Protein AF-A0AAD5X709-F1 (afdb_monomer_lite)

InterPro domains:
  IPR040234 Glutaminyl-peptide cyclotransferase-like [PTHR12283] (13-129)

Foldseek 3Di:
DVVVVVVVVVVVVVVVVVVVVVCVPVVVVVVVVVVVVVVVVVCVPDVVVVVVVVVVDDVQQCDCPDPNHPPPLVPDDQDFPDPSVVSNVVSVVVVLVVDPQKDWDKDWDWDQDPVGITIDIDIDIDGDD

pLDDT: mean 86.65, std 11.16, range [56.38, 98.12]

Radius of gyration: 32.03 Å; chains: 1; bounding box: 56×60×77 Å

Sequence (129 aa):
MIQTITIARNRQARRWALLLCLLITLYPHIILSRLIHYTRFHSQSTESNLHKIASLSQPSTLAIQSESSYLTPLLIPRVSGTENNTKVQEYIKSTFKSLKSWVVSLDTFTADTPLGTKNFTNIIATKDP

Structure (mmCIF, N/CA/C/O backbone):
data_AF-A0AAD5X709-F1
#
_entry.id   AF-A0AAD5X709-F1
#
loop_
_atom_site.group_PDB
_atom_site.id
_atom_site.type_symbol
_atom_site.label_atom_id
_atom_site.label_alt_id
_atom_site.label_comp_id
_atom_site.label_asym_id
_atom_site.label_entity_id
_atom_site.label_seq_id
_atom_site.pdbx_PDB_ins_code
_atom_site.Cartn_x
_atom_site.Cartn_y
_atom_site.Cartn_z
_atom_site.occupancy
_atom_site.B_iso_or_equiv
_atom_site.auth_seq_id
_atom_site.auth_comp_id
_atom_site.auth_asym_id
_atom_site.auth_atom_id
_atom_site.pdbx_PDB_model_num
ATOM 1 N N . MET A 1 1 ? 41.415 -42.950 -57.412 1.00 62.31 1 MET A N 1
ATOM 2 C CA . MET A 1 1 ? 40.968 -42.988 -55.998 1.00 62.31 1 MET A CA 1
ATOM 3 C C . MET A 1 1 ? 41.718 -42.003 -55.087 1.00 62.31 1 MET A C 1
ATOM 5 O O . MET A 1 1 ? 41.083 -41.379 -54.256 1.00 62.31 1 MET A O 1
ATOM 9 N N . ILE A 1 2 ? 43.033 -41.796 -55.246 1.00 60.78 2 ILE A N 1
ATOM 10 C CA . ILE A 1 2 ? 43.823 -40.903 -54.365 1.00 60.78 2 ILE A CA 1
ATOM 11 C C . ILE A 1 2 ? 43.543 -39.401 -54.611 1.00 60.78 2 ILE A C 1
ATOM 13 O O . ILE A 1 2 ? 43.446 -38.623 -53.666 1.00 60.78 2 ILE A O 1
ATOM 17 N N . GLN A 1 3 ? 43.340 -38.977 -55.865 1.00 64.31 3 GLN A N 1
ATOM 18 C CA . GLN A 1 3 ? 43.109 -37.560 -56.201 1.00 64.31 3 GLN A CA 1
ATOM 19 C C . GLN A 1 3 ? 41.787 -36.991 -55.646 1.00 64.31 3 GLN A C 1
ATOM 21 O O . GLN A 1 3 ? 41.741 -35.832 -55.235 1.00 64.31 3 GLN A O 1
ATOM 26 N N . THR A 1 4 ? 40.723 -37.795 -55.567 1.00 66.31 4 THR A N 1
ATOM 27 C CA . THR A 1 4 ? 39.414 -37.366 -55.038 1.00 66.31 4 THR A CA 1
ATOM 28 C C . THR A 1 4 ? 39.447 -37.129 -53.524 1.00 66.31 4 THR A C 1
ATOM 30 O O . THR A 1 4 ? 38.831 -36.180 -53.038 1.00 66.31 4 THR A O 1
ATOM 33 N N . ILE A 1 5 ? 40.234 -37.919 -52.786 1.00 67.00 5 ILE A N 1
ATOM 34 C CA . ILE A 1 5 ? 40.432 -37.782 -51.333 1.00 67.00 5 ILE A CA 1
ATOM 35 C C . ILE A 1 5 ? 41.170 -36.473 -51.006 1.00 67.00 5 ILE A C 1
ATOM 37 O O . ILE A 1 5 ? 40.775 -35.739 -50.099 1.00 67.00 5 ILE A O 1
ATOM 41 N N . THR A 1 6 ? 42.194 -36.116 -51.786 1.00 70.44 6 THR A N 1
ATOM 42 C CA . THR A 1 6 ? 42.953 -34.866 -51.603 1.00 70.44 6 THR A CA 1
ATOM 43 C C . THR A 1 6 ? 42.097 -33.623 -51.860 1.00 70.44 6 THR A C 1
ATOM 45 O O . THR A 1 6 ? 42.181 -32.647 -51.111 1.00 70.44 6 THR A O 1
ATOM 48 N N . ILE A 1 7 ? 41.226 -33.661 -52.876 1.00 69.19 7 ILE A N 1
ATOM 49 C CA . ILE A 1 7 ? 40.290 -32.568 -53.185 1.00 69.19 7 ILE A CA 1
ATOM 50 C C . ILE A 1 7 ? 39.250 -32.408 -52.065 1.00 69.19 7 ILE A C 1
ATOM 52 O O . ILE A 1 7 ? 38.982 -31.282 -51.641 1.00 69.19 7 ILE A O 1
ATOM 56 N N . ALA A 1 8 ? 38.702 -33.510 -51.541 1.00 69.88 8 ALA A N 1
ATOM 57 C CA . ALA A 1 8 ? 37.765 -33.485 -50.415 1.00 69.88 8 ALA A CA 1
ATOM 58 C C . ALA A 1 8 ? 38.413 -32.920 -49.136 1.00 69.88 8 ALA A C 1
ATOM 60 O O . ALA A 1 8 ? 37.843 -32.035 -48.494 1.00 69.88 8 ALA A O 1
ATOM 61 N N . ARG A 1 9 ? 39.651 -33.334 -48.828 1.00 73.69 9 ARG A N 1
ATOM 62 C CA . ARG A 1 9 ? 40.443 -32.817 -47.699 1.00 73.69 9 ARG A CA 1
ATOM 63 C C . ARG A 1 9 ? 40.724 -31.314 -47.820 1.00 73.69 9 ARG A C 1
ATOM 65 O O . ARG A 1 9 ? 40.611 -30.591 -46.836 1.00 73.69 9 ARG A O 1
ATOM 72 N N . ASN A 1 10 ? 41.019 -30.821 -49.025 1.00 76.50 10 ASN A N 1
ATOM 73 C CA . ASN A 1 10 ? 41.248 -29.394 -49.284 1.00 76.50 10 ASN A CA 1
ATOM 74 C C . ASN A 1 10 ? 39.952 -28.565 -49.157 1.00 76.50 10 ASN A C 1
ATOM 76 O O . ASN A 1 10 ? 39.957 -27.470 -48.603 1.00 76.50 10 ASN A O 1
ATOM 80 N N . ARG A 1 11 ? 38.802 -29.103 -49.592 1.00 80.25 11 ARG A N 1
ATOM 81 C CA . ARG A 1 11 ? 37.487 -28.463 -49.386 1.00 80.25 11 ARG A CA 1
ATOM 82 C C . ARG A 1 11 ? 37.114 -28.377 -47.907 1.00 80.25 11 ARG A C 1
ATOM 84 O O . ARG A 1 11 ? 36.604 -27.348 -47.472 1.00 80.25 11 ARG A O 1
ATOM 91 N N . GLN A 1 12 ? 37.390 -29.426 -47.136 1.00 82.94 12 GLN A N 1
ATOM 92 C CA . GLN A 1 12 ? 37.180 -29.432 -45.691 1.00 82.94 12 GLN A CA 1
ATOM 93 C C . GLN A 1 12 ? 38.098 -28.419 -44.996 1.00 82.94 12 GLN A C 1
ATOM 95 O O . GLN A 1 12 ? 37.602 -27.593 -44.240 1.00 82.94 12 GLN A O 1
ATOM 100 N N . ALA A 1 13 ? 39.395 -28.395 -45.317 1.00 83.50 13 ALA A N 1
ATOM 101 C CA . ALA A 1 13 ? 40.333 -27.406 -44.778 1.00 83.50 13 ALA A CA 1
ATOM 102 C C . ALA A 1 13 ? 39.916 -25.958 -45.099 1.00 83.50 13 ALA A C 1
ATOM 104 O O . ALA A 1 13 ? 39.936 -25.104 -44.217 1.00 83.50 13 ALA A O 1
ATOM 105 N N . ARG A 1 14 ? 39.447 -25.689 -46.327 1.00 85.12 14 ARG A N 1
ATOM 106 C CA . ARG A 1 14 ? 38.898 -24.378 -46.720 1.00 85.12 14 ARG A CA 1
ATOM 107 C C . ARG A 1 14 ? 37.649 -24.001 -45.922 1.00 85.12 14 ARG A C 1
ATOM 109 O O . ARG A 1 14 ? 37.518 -22.854 -45.518 1.00 85.12 14 ARG A O 1
ATOM 116 N N . ARG A 1 15 ? 36.749 -24.953 -45.658 1.00 85.56 15 ARG A N 1
ATOM 117 C CA . ARG A 1 15 ? 35.559 -24.727 -44.818 1.00 85.56 15 ARG A CA 1
ATOM 118 C C . ARG A 1 15 ? 35.932 -24.391 -43.375 1.00 85.56 15 ARG A C 1
ATOM 120 O O . ARG A 1 15 ? 35.388 -23.438 -42.832 1.00 85.56 15 ARG A O 1
ATOM 127 N N . TRP A 1 16 ? 36.877 -25.121 -42.784 1.00 86.38 16 TRP A N 1
ATOM 128 C CA . TRP A 1 16 ? 37.368 -24.824 -41.436 1.00 86.38 16 TRP A CA 1
ATOM 129 C C . TRP A 1 16 ? 38.080 -23.474 -41.371 1.00 86.38 16 TRP A C 1
ATOM 131 O O . TRP A 1 16 ? 37.821 -22.717 -40.445 1.00 86.38 16 TRP A O 1
ATOM 141 N N . ALA A 1 17 ? 38.889 -23.125 -42.375 1.00 90.19 17 ALA A N 1
ATOM 142 C CA . ALA A 1 17 ? 39.528 -21.813 -42.452 1.00 90.19 17 ALA A CA 1
ATOM 143 C C . ALA A 1 17 ? 38.499 -20.670 -42.530 1.00 90.19 17 ALA A C 1
ATOM 145 O O . ALA A 1 17 ? 38.624 -19.688 -41.807 1.00 90.19 17 ALA A O 1
ATOM 146 N N . LEU A 1 18 ? 37.441 -20.821 -43.337 1.00 88.94 18 LEU A N 1
ATOM 147 C CA . LEU A 1 18 ? 36.365 -19.828 -43.432 1.00 88.94 18 LEU A CA 1
ATOM 148 C C . LEU A 1 18 ? 35.568 -19.696 -42.125 1.00 88.94 18 LEU A C 1
ATOM 150 O O . LEU A 1 18 ? 35.271 -18.578 -41.711 1.00 88.94 18 LEU A O 1
ATOM 154 N N . LEU A 1 19 ? 35.256 -20.809 -41.453 1.00 88.38 19 LEU A N 1
ATOM 155 C CA . LEU A 1 19 ? 34.580 -20.788 -40.149 1.00 88.38 19 LEU A CA 1
ATOM 156 C C . LEU A 1 19 ? 35.448 -20.137 -39.067 1.00 88.38 19 LEU A C 1
ATOM 158 O O . LEU A 1 19 ? 34.942 -19.372 -38.251 1.00 88.38 19 LEU A O 1
ATOM 162 N N . LEU A 1 20 ? 36.753 -20.402 -39.084 1.00 90.56 20 LEU A N 1
ATOM 163 C CA . LEU A 1 20 ? 37.701 -19.851 -38.123 1.00 90.56 20 LEU A CA 1
ATOM 164 C C . LEU A 1 20 ? 37.901 -18.343 -38.351 1.00 90.56 20 LEU A C 1
ATOM 166 O O . LEU A 1 20 ? 37.872 -17.580 -37.390 1.00 90.56 20 LEU A O 1
ATOM 170 N N . CYS A 1 21 ? 37.968 -17.889 -39.608 1.00 89.31 21 CYS A N 1
ATOM 171 C CA . CYS A 1 21 ? 37.931 -16.463 -39.943 1.00 89.31 21 CYS A CA 1
ATOM 172 C C . CYS A 1 21 ? 36.631 -15.793 -39.475 1.00 89.31 21 CYS A C 1
ATOM 174 O O . CYS A 1 21 ? 36.687 -14.727 -38.871 1.00 89.31 21 CYS A O 1
ATOM 176 N N . LEU A 1 22 ? 35.474 -16.427 -39.694 1.00 87.19 22 LEU A N 1
ATOM 177 C CA . LEU A 1 22 ? 34.170 -15.884 -39.305 1.00 87.19 22 LEU A CA 1
ATOM 178 C C . LEU A 1 22 ? 34.014 -15.775 -37.778 1.00 87.19 22 LEU A C 1
ATOM 180 O O . LEU A 1 22 ? 33.486 -14.779 -37.282 1.00 87.19 22 LEU A O 1
ATOM 184 N N . LEU A 1 23 ? 34.527 -16.752 -37.026 1.00 88.75 23 LEU A N 1
ATOM 185 C CA . LEU A 1 23 ? 34.587 -16.699 -35.563 1.00 88.75 23 LEU A CA 1
ATOM 186 C C . LEU A 1 23 ? 35.511 -15.577 -35.079 1.00 88.75 23 LEU A C 1
ATOM 188 O O . LEU A 1 23 ? 35.115 -14.809 -34.205 1.00 88.75 23 LEU A O 1
ATOM 192 N N . ILE A 1 24 ? 36.699 -15.432 -35.676 1.00 91.00 24 ILE A N 1
ATOM 193 C CA . ILE A 1 24 ? 37.660 -14.382 -35.309 1.00 91.00 24 ILE A CA 1
ATOM 194 C C . ILE A 1 24 ? 37.113 -12.982 -35.603 1.00 91.00 24 ILE A C 1
ATOM 196 O O . ILE A 1 24 ? 37.438 -12.059 -34.867 1.00 91.00 24 ILE A O 1
ATOM 200 N N . THR A 1 25 ? 36.271 -12.793 -36.624 1.00 86.62 25 THR A N 1
ATOM 201 C CA . THR A 1 25 ? 35.706 -11.468 -36.934 1.00 86.62 25 THR A CA 1
ATOM 202 C C . THR A 1 25 ? 34.429 -11.158 -36.157 1.00 86.62 25 THR A C 1
ATOM 204 O O . THR A 1 25 ? 34.249 -10.034 -35.695 1.00 86.62 25 THR A O 1
ATOM 207 N N . LEU A 1 26 ? 33.523 -12.126 -35.988 1.00 89.50 26 LEU A N 1
ATOM 208 C CA . LEU A 1 26 ? 32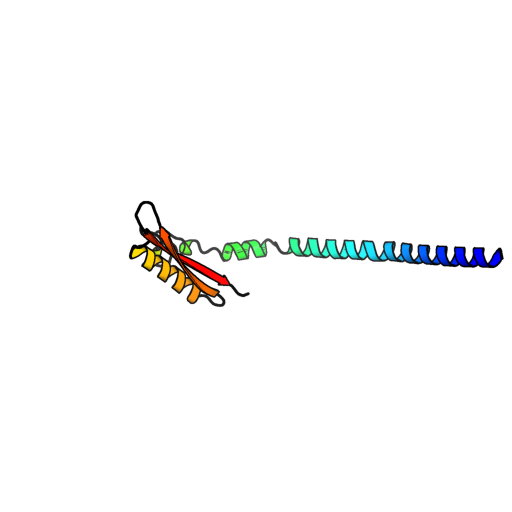.222 -11.869 -35.357 1.00 89.50 26 LEU A CA 1
ATOM 209 C C . LEU A 1 26 ? 32.303 -11.843 -33.831 1.00 89.50 26 LEU A C 1
ATOM 211 O O . LEU A 1 26 ? 31.657 -11.012 -33.195 1.00 89.50 26 LEU A O 1
ATOM 215 N N . TYR A 1 27 ? 33.109 -12.718 -33.232 1.00 88.75 27 TYR A N 1
ATOM 216 C CA . TYR A 1 27 ? 33.238 -12.813 -31.780 1.00 88.75 27 TYR A CA 1
ATOM 217 C C . TYR A 1 27 ? 33.722 -11.512 -31.106 1.00 88.75 27 TYR A C 1
ATOM 219 O O . TYR A 1 27 ? 33.054 -11.062 -30.170 1.00 88.75 27 TYR A O 1
ATOM 227 N N . PRO A 1 28 ? 34.795 -10.833 -31.570 1.00 89.38 28 PRO A N 1
ATOM 228 C CA . PRO A 1 28 ? 35.224 -9.574 -30.964 1.00 89.38 28 PRO A CA 1
ATOM 229 C C . PRO A 1 28 ? 34.220 -8.443 -31.194 1.00 89.38 28 PRO A C 1
ATOM 231 O O . PRO A 1 28 ? 34.057 -7.606 -30.313 1.00 89.38 28 PRO A O 1
ATOM 234 N N . HIS A 1 29 ? 33.489 -8.432 -32.316 1.00 86.06 29 HIS A N 1
ATOM 235 C CA . HIS A 1 29 ? 32.410 -7.465 -32.535 1.00 86.06 29 HIS A CA 1
ATOM 236 C C . HIS A 1 29 ? 31.261 -7.655 -31.541 1.00 86.06 29 HIS A C 1
ATOM 238 O O . HIS A 1 29 ? 30.752 -6.677 -30.990 1.00 86.06 29 HIS A O 1
ATOM 244 N N . ILE A 1 30 ? 30.883 -8.904 -31.259 1.00 87.38 30 ILE A N 1
ATOM 245 C CA . ILE A 1 30 ? 29.856 -9.211 -30.261 1.00 87.38 30 ILE A CA 1
ATOM 246 C C . ILE A 1 30 ? 30.345 -8.807 -28.864 1.00 87.38 30 ILE A C 1
ATOM 248 O O . ILE A 1 30 ? 29.616 -8.110 -28.161 1.00 87.38 30 ILE A O 1
ATOM 252 N N . ILE A 1 31 ? 31.580 -9.148 -28.477 1.00 88.12 31 ILE A N 1
ATOM 253 C CA . ILE A 1 31 ? 32.150 -8.740 -27.179 1.00 88.12 31 ILE A CA 1
ATOM 254 C C . ILE A 1 31 ? 32.214 -7.219 -27.056 1.00 88.12 31 ILE A C 1
ATOM 256 O O . ILE A 1 31 ? 31.782 -6.673 -26.044 1.00 88.12 31 ILE A O 1
ATOM 260 N N . LEU A 1 32 ? 32.702 -6.523 -28.085 1.00 88.44 32 LEU A N 1
ATOM 261 C CA . LEU 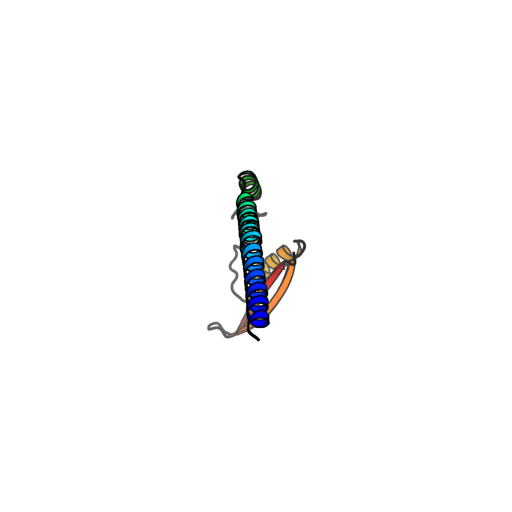A 1 32 ? 32.819 -5.069 -28.073 1.00 88.44 32 LEU A CA 1
ATOM 262 C C . LEU A 1 32 ? 31.441 -4.408 -27.981 1.00 88.44 32 LEU A C 1
ATOM 264 O O . LEU A 1 32 ? 31.255 -3.492 -27.186 1.00 88.44 32 LEU A O 1
ATOM 268 N N . SER A 1 33 ? 30.450 -4.907 -28.724 1.00 83.81 33 SER A N 1
ATOM 269 C CA . SER A 1 33 ? 29.074 -4.403 -28.643 1.00 83.81 33 SER A CA 1
ATOM 270 C C . SER A 1 33 ? 28.462 -4.603 -27.249 1.00 83.81 33 SER A C 1
ATOM 272 O O . SER A 1 33 ? 27.837 -3.685 -26.715 1.00 83.81 33 SER A O 1
ATOM 274 N N . ARG A 1 34 ? 28.702 -5.759 -26.613 1.00 83.88 34 ARG A N 1
ATOM 275 C CA . ARG A 1 34 ? 28.274 -6.056 -25.236 1.00 83.88 34 ARG A CA 1
ATOM 276 C C . ARG A 1 34 ? 28.981 -5.167 -24.218 1.00 83.88 34 ARG A C 1
ATOM 278 O O . ARG A 1 34 ? 28.320 -4.659 -23.317 1.00 83.88 34 ARG A O 1
ATOM 285 N N . LEU A 1 35 ? 30.282 -4.934 -24.384 1.00 82.00 35 LEU A N 1
ATOM 286 C CA . LEU A 1 35 ? 31.063 -4.062 -23.512 1.00 82.00 35 LEU A CA 1
ATOM 287 C C . LEU A 1 35 ? 30.596 -2.604 -23.622 1.00 82.00 35 LEU A C 1
ATOM 289 O O . LEU A 1 35 ? 30.374 -1.969 -22.599 1.00 82.00 35 LEU A O 1
ATOM 293 N N . ILE A 1 36 ? 30.356 -2.098 -24.838 1.00 80.06 36 ILE A N 1
ATOM 294 C CA . ILE A 1 36 ? 29.805 -0.751 -25.078 1.00 80.06 36 ILE A CA 1
ATOM 295 C C . ILE A 1 36 ? 28.404 -0.609 -24.470 1.00 80.06 36 ILE A C 1
ATOM 297 O O . ILE A 1 36 ? 28.068 0.429 -23.904 1.00 80.06 36 ILE A O 1
ATOM 301 N N . HIS A 1 37 ? 27.566 -1.641 -24.582 1.00 77.25 37 HIS A N 1
ATOM 302 C CA . HIS A 1 37 ? 26.240 -1.629 -23.970 1.00 77.25 37 HIS A CA 1
ATOM 303 C C . HIS A 1 37 ? 26.328 -1.620 -22.436 1.00 77.25 37 HIS A C 1
ATOM 305 O O . HIS A 1 37 ? 25.612 -0.865 -21.779 1.00 77.25 37 HIS A O 1
ATOM 311 N N . TYR A 1 38 ? 27.228 -2.424 -21.863 1.00 73.25 38 TYR A N 1
ATOM 312 C CA . TYR A 1 38 ? 27.464 -2.477 -20.422 1.00 73.25 38 TYR A CA 1
ATOM 313 C C . TYR A 1 38 ? 27.975 -1.135 -19.877 1.00 73.25 38 TYR A C 1
ATOM 315 O O . TYR A 1 38 ? 27.444 -0.622 -18.893 1.00 73.25 38 TYR A O 1
ATOM 323 N N . THR A 1 39 ? 28.947 -0.511 -20.552 1.00 66.81 39 THR A N 1
ATOM 324 C CA . THR A 1 39 ? 29.479 0.797 -20.144 1.00 66.81 39 THR A CA 1
ATOM 325 C C . THR A 1 39 ? 28.455 1.917 -20.310 1.00 66.81 39 THR A C 1
ATOM 327 O O . THR A 1 39 ? 28.370 2.773 -19.433 1.00 66.81 39 THR A O 1
ATOM 330 N N . ARG A 1 40 ? 27.619 1.900 -21.361 1.00 63.44 40 ARG A N 1
ATOM 331 C CA . ARG A 1 40 ? 26.521 2.874 -21.519 1.00 63.44 40 ARG A CA 1
ATOM 332 C C . ARG A 1 40 ? 25.486 2.781 -20.405 1.00 63.44 40 ARG A C 1
ATOM 334 O O . ARG A 1 40 ? 25.089 3.822 -19.886 1.00 63.44 40 ARG A O 1
ATOM 341 N N . PHE A 1 41 ? 25.084 1.568 -20.024 1.00 61.75 41 PHE A N 1
ATOM 342 C CA . PHE A 1 41 ? 24.129 1.362 -18.934 1.00 61.75 41 PHE A CA 1
ATOM 343 C C . PHE A 1 41 ? 24.664 1.932 -17.613 1.00 61.75 41 PHE A C 1
ATOM 345 O O . PHE A 1 41 ? 23.960 2.671 -16.932 1.00 61.75 41 PHE A O 1
ATOM 352 N N . HIS A 1 42 ? 25.941 1.690 -17.296 1.00 57.38 42 HIS A N 1
ATOM 353 C CA . HIS A 1 42 ? 26.549 2.258 -16.092 1.00 57.38 42 HIS A CA 1
ATOM 354 C C . HIS A 1 42 ? 26.834 3.764 -16.183 1.00 57.38 42 HIS A C 1
ATOM 356 O O . HIS A 1 42 ? 26.691 4.462 -15.186 1.00 57.38 42 HIS A O 1
ATOM 362 N N . SER A 1 43 ? 27.154 4.309 -17.362 1.00 56.38 43 SER A N 1
ATOM 363 C CA . SER A 1 43 ? 27.360 5.760 -17.525 1.00 56.38 43 SER A CA 1
ATOM 364 C C . SER A 1 43 ? 26.084 6.588 -17.345 1.00 56.38 43 SER A C 1
ATOM 366 O O . SER A 1 43 ? 26.152 7.804 -17.167 1.00 56.38 43 SER A O 1
ATOM 368 N N . GLN A 1 44 ? 24.916 5.936 -17.359 1.00 58.88 44 GLN A N 1
ATOM 369 C CA . GLN A 1 44 ? 23.641 6.602 -17.144 1.00 58.88 44 GLN A CA 1
ATOM 370 C C . GLN A 1 44 ? 23.436 7.014 -15.677 1.00 58.88 44 GLN A C 1
ATOM 372 O O . GLN A 1 44 ? 22.585 7.854 -15.416 1.00 58.88 44 GLN A O 1
ATOM 377 N N . SER A 1 45 ? 24.234 6.546 -14.709 1.00 62.59 45 SER A N 1
ATOM 378 C CA . SER A 1 45 ? 24.293 7.167 -13.375 1.00 62.59 45 SER A CA 1
ATOM 379 C C . SER A 1 45 ? 25.250 8.366 -13.381 1.00 62.59 45 SER A C 1
ATOM 381 O O . SER A 1 45 ? 26.289 8.364 -12.727 1.00 62.59 45 SER A O 1
ATOM 383 N N . THR A 1 46 ? 24.928 9.379 -14.183 1.00 70.06 46 THR A N 1
ATOM 384 C CA . THR A 1 46 ? 25.617 10.675 -14.183 1.00 70.06 46 THR A CA 1
ATOM 385 C C . THR A 1 46 ? 25.229 11.463 -12.923 1.00 70.06 46 THR A C 1
ATOM 387 O O . THR A 1 46 ? 24.100 11.344 -12.448 1.00 70.06 46 THR A O 1
ATOM 390 N N . GLU A 1 47 ? 26.124 12.297 -12.391 1.00 76.25 47 GLU A N 1
ATOM 391 C CA . GLU A 1 47 ? 25.886 13.199 -11.244 1.00 76.25 47 GLU A CA 1
ATOM 392 C C . GLU A 1 47 ? 24.566 13.993 -11.359 1.00 76.25 47 GLU A C 1
ATOM 394 O O . GLU A 1 47 ? 23.833 14.166 -10.387 1.00 76.25 47 GLU A O 1
ATOM 399 N N . SER A 1 48 ? 24.183 14.372 -12.581 1.00 75.00 48 SER A N 1
ATOM 400 C CA . SER A 1 48 ? 22.902 15.018 -12.889 1.00 75.00 48 SER A CA 1
ATOM 401 C C . SER A 1 48 ? 21.675 14.184 -12.497 1.00 75.00 48 SER A C 1
ATOM 403 O O . SER A 1 48 ? 20.684 14.734 -12.014 1.00 75.00 48 SER A O 1
ATOM 405 N N . ASN A 1 49 ? 21.730 12.857 -12.643 1.00 80.62 49 ASN A N 1
ATOM 406 C CA . ASN A 1 49 ? 20.664 11.959 -12.207 1.00 80.62 49 ASN A CA 1
ATOM 407 C C . ASN A 1 49 ? 20.634 11.814 -10.685 1.00 80.62 49 ASN A C 1
ATOM 409 O O . ASN A 1 49 ? 19.547 11.707 -10.123 1.00 80.62 49 ASN A O 1
ATOM 413 N N . LEU A 1 50 ? 21.785 11.886 -10.009 1.00 81.44 50 LEU A N 1
ATOM 414 C CA . LEU A 1 50 ? 21.834 11.916 -8.544 1.00 81.44 50 LEU A CA 1
ATOM 415 C C . LEU A 1 50 ? 21.213 13.201 -7.996 1.00 81.44 50 LEU A C 1
ATOM 417 O O . LEU A 1 50 ? 20.373 13.121 -7.106 1.00 81.44 50 LEU A O 1
ATOM 421 N N . HIS A 1 51 ? 21.529 14.364 -8.572 1.00 81.31 51 HIS A N 1
ATOM 422 C CA . HIS A 1 51 ? 20.866 15.620 -8.211 1.00 81.31 51 HIS A CA 1
ATOM 423 C C . HIS A 1 51 ? 19.367 15.584 -8.497 1.00 81.31 51 HIS A C 1
ATOM 425 O O . HIS A 1 51 ? 18.579 16.061 -7.684 1.00 81.31 51 HIS A O 1
ATOM 431 N N . LYS A 1 52 ? 18.954 14.967 -9.610 1.00 84.75 52 LYS A N 1
ATOM 432 C CA . LYS A 1 52 ? 17.537 14.777 -9.923 1.00 84.75 52 LYS A CA 1
ATOM 433 C C . LYS A 1 52 ? 16.852 13.898 -8.877 1.00 84.75 52 LYS A C 1
ATOM 435 O O . LYS A 1 52 ? 15.825 14.302 -8.350 1.00 84.75 52 LYS A O 1
ATOM 440 N N . ILE A 1 53 ? 17.429 12.756 -8.506 1.00 82.62 53 ILE A N 1
ATOM 441 C CA . ILE A 1 53 ? 16.891 11.881 -7.450 1.00 82.62 53 ILE A CA 1
ATOM 442 C C . ILE A 1 53 ? 16.856 12.609 -6.102 1.00 82.62 53 ILE A C 1
ATOM 444 O O . ILE A 1 53 ? 15.839 12.570 -5.415 1.00 82.62 53 ILE A O 1
ATOM 448 N N . ALA A 1 54 ? 17.923 13.326 -5.748 1.00 84.44 54 ALA A N 1
ATOM 449 C CA . ALA A 1 54 ? 17.979 14.120 -4.527 1.00 84.44 54 ALA A CA 1
ATOM 450 C C . ALA A 1 54 ? 16.893 15.209 -4.512 1.00 84.44 54 ALA A C 1
ATOM 452 O O . ALA A 1 54 ? 16.243 15.401 -3.490 1.00 84.44 54 ALA A O 1
ATOM 453 N N . SER A 1 55 ? 16.630 15.857 -5.653 1.00 84.12 55 SER A N 1
ATOM 454 C CA . SER A 1 55 ? 15.563 16.859 -5.798 1.00 84.12 55 SER A CA 1
ATOM 455 C C . SER A 1 55 ? 14.147 16.275 -5.731 1.00 84.12 55 SER A C 1
ATOM 457 O O . SER A 1 55 ? 13.204 16.999 -5.426 1.00 84.12 55 SER A O 1
ATOM 459 N N . LEU A 1 56 ? 13.987 14.970 -5.988 1.00 83.44 56 LEU A N 1
ATOM 460 C CA . LEU A 1 56 ? 12.719 14.258 -5.801 1.00 83.44 56 LEU A CA 1
ATOM 461 C C . LEU A 1 56 ? 12.467 13.892 -4.331 1.00 83.44 56 LEU A C 1
ATOM 463 O O . LEU A 1 56 ? 11.352 13.499 -3.990 1.00 83.44 56 LEU A O 1
ATOM 467 N N . SER A 1 57 ? 13.476 14.005 -3.461 1.00 80.94 57 SER A N 1
ATOM 468 C CA . SER A 1 57 ? 13.310 13.751 -2.034 1.00 80.94 57 SER A CA 1
ATOM 469 C C . SER A 1 57 ? 12.453 14.847 -1.405 1.00 80.94 57 SER A C 1
ATOM 471 O O . SER A 1 57 ? 12.831 16.017 -1.375 1.00 80.94 57 SER A O 1
ATOM 473 N N . GLN A 1 58 ? 11.290 14.464 -0.887 1.00 81.50 58 GLN A N 1
ATOM 474 C CA . GLN A 1 58 ? 10.387 15.347 -0.155 1.00 81.50 58 GLN A CA 1
ATOM 475 C C . GLN A 1 58 ? 10.367 14.911 1.317 1.00 81.50 58 GLN A C 1
ATOM 477 O O . GLN A 1 58 ? 9.534 14.097 1.710 1.00 81.50 58 GLN A O 1
ATOM 482 N N . PRO A 1 59 ? 11.295 15.401 2.161 1.00 78.31 59 PRO A N 1
ATOM 483 C CA . PRO A 1 59 ? 11.403 14.946 3.550 1.00 78.31 59 PRO A CA 1
ATOM 484 C C . PRO A 1 59 ? 10.148 15.255 4.383 1.00 78.31 59 PRO A C 1
ATOM 486 O O . PRO A 1 59 ? 9.832 14.528 5.322 1.00 78.31 59 PRO A O 1
ATOM 489 N N . SER A 1 60 ? 9.387 16.288 4.011 1.00 80.88 60 SER A N 1
ATOM 490 C CA . SER A 1 60 ? 8.110 16.645 4.642 1.00 80.88 60 SER A CA 1
ATOM 491 C C . SER A 1 60 ? 7.018 15.586 4.456 1.00 80.88 60 SER A C 1
ATOM 493 O O . SER A 1 60 ? 6.129 15.472 5.298 1.00 80.88 60 SER A O 1
ATOM 495 N N . THR A 1 61 ? 7.102 14.772 3.403 1.00 84.44 61 THR A N 1
ATOM 496 C CA . THR A 1 61 ? 6.131 13.725 3.063 1.00 84.44 61 THR A CA 1
ATOM 497 C C . THR A 1 61 ? 6.050 12.611 4.111 1.00 84.44 61 THR A C 1
ATOM 499 O O . THR A 1 61 ? 5.025 11.940 4.206 1.00 84.44 61 THR A O 1
ATOM 502 N N . LEU A 1 62 ? 7.109 12.416 4.903 1.00 83.81 62 LEU A N 1
ATOM 503 C CA . LEU A 1 62 ? 7.178 11.422 5.982 1.00 83.81 62 LEU A CA 1
ATOM 504 C C . LEU A 1 62 ? 7.365 12.069 7.365 1.00 83.81 62 LEU A C 1
ATOM 506 O O . LEU A 1 62 ? 7.737 11.392 8.323 1.00 83.81 62 LEU A O 1
ATOM 510 N N . ALA A 1 63 ? 7.121 13.375 7.494 1.00 87.81 63 ALA A N 1
ATOM 511 C CA . ALA A 1 63 ? 7.247 14.075 8.768 1.00 87.81 63 ALA A CA 1
ATOM 512 C C . ALA A 1 63 ? 6.198 13.584 9.786 1.00 87.81 63 ALA A C 1
ATOM 514 O O . ALA A 1 63 ? 5.043 13.359 9.438 1.00 87.81 63 ALA A O 1
ATOM 515 N N . ILE A 1 64 ? 6.584 13.440 11.055 1.00 82.69 64 ILE A N 1
ATOM 516 C CA . ILE A 1 64 ? 5.725 12.884 12.123 1.00 82.69 64 ILE A CA 1
ATOM 517 C C . ILE A 1 64 ? 4.620 13.864 12.567 1.00 82.69 64 ILE A C 1
ATOM 519 O O . ILE A 1 64 ? 3.590 13.437 13.074 1.00 82.69 64 ILE A O 1
ATOM 523 N N . GLN A 1 65 ? 4.826 15.171 12.386 1.00 79.44 65 GLN A N 1
ATOM 524 C CA . GLN A 1 65 ? 3.954 16.236 12.912 1.00 79.44 65 GLN A CA 1
ATOM 525 C C . GLN A 1 65 ? 3.389 17.136 11.802 1.00 79.44 65 GLN A C 1
ATOM 527 O O . GLN A 1 65 ? 3.165 18.325 12.009 1.00 79.44 65 GLN A O 1
ATOM 532 N N . SER A 1 66 ? 3.211 16.586 10.600 1.00 81.19 66 SER A N 1
ATOM 533 C CA . SER A 1 66 ? 2.597 17.308 9.484 1.00 81.19 66 SER A CA 1
ATOM 534 C C . SER A 1 66 ? 1.283 16.645 9.097 1.00 81.19 66 SER A C 1
ATOM 536 O O . SER A 1 66 ? 1.265 15.454 8.791 1.00 81.19 66 SER A O 1
ATOM 538 N N . GLU A 1 67 ? 0.195 17.411 9.045 1.00 78.31 67 GLU A N 1
ATOM 539 C CA . GLU A 1 67 ? -1.120 16.935 8.580 1.00 78.31 67 GLU A CA 1
ATOM 540 C C . GLU A 1 67 ? -1.081 16.434 7.125 1.00 78.31 67 GLU A C 1
ATOM 542 O O . GLU A 1 67 ? -1.848 15.565 6.727 1.00 78.31 67 GLU A O 1
ATOM 547 N N . SER A 1 68 ? -0.146 16.947 6.319 1.00 81.88 68 SER A N 1
ATOM 548 C CA . SER A 1 68 ? 0.045 16.543 4.919 1.00 81.88 68 SER A CA 1
ATOM 549 C C . SER A 1 68 ? 0.955 15.324 4.727 1.00 81.88 68 SER A C 1
ATOM 551 O O . SER A 1 68 ? 1.196 14.913 3.593 1.00 81.88 68 SER A O 1
ATOM 553 N N . SER A 1 69 ? 1.502 14.761 5.807 1.00 90.44 69 SER A N 1
ATOM 554 C CA . SER A 1 69 ? 2.427 13.625 5.747 1.00 90.44 69 SER A CA 1
ATOM 555 C C . SER A 1 69 ? 1.688 12.305 5.553 1.00 90.44 69 SER A C 1
ATOM 557 O O . SER A 1 69 ? 0.647 12.070 6.166 1.00 90.44 69 SER A O 1
ATOM 559 N N . TYR A 1 70 ? 2.275 11.389 4.776 1.00 92.25 70 TYR A N 1
ATOM 560 C CA . TYR A 1 70 ? 1.746 10.029 4.659 1.00 92.25 70 TYR A CA 1
ATOM 561 C C . TYR A 1 70 ? 1.876 9.225 5.956 1.00 92.25 70 TYR A C 1
ATOM 563 O O . TYR A 1 70 ? 1.191 8.220 6.139 1.00 92.25 70 TYR A O 1
ATOM 571 N N . LEU A 1 71 ? 2.770 9.644 6.856 1.00 93.56 71 LEU A N 1
ATOM 572 C CA . LEU A 1 71 ? 3.034 8.925 8.094 1.00 93.56 71 LEU A CA 1
ATOM 573 C C . LEU A 1 71 ? 1.965 9.206 9.156 1.00 93.56 71 LEU A C 1
ATOM 575 O O . LEU A 1 71 ? 1.557 8.276 9.848 1.00 93.56 71 LEU A O 1
ATOM 579 N N . THR A 1 72 ? 1.483 10.447 9.264 1.00 93.62 72 THR A N 1
ATOM 580 C CA . THR A 1 72 ? 0.580 10.897 10.340 1.00 93.62 72 THR A CA 1
ATOM 581 C C . THR A 1 72 ? -0.667 10.014 10.493 1.00 93.62 72 THR A C 1
ATOM 583 O O . THR A 1 72 ? -0.900 9.528 11.601 1.00 93.62 72 THR A O 1
ATOM 586 N N . PRO A 1 73 ? -1.417 9.669 9.423 1.00 93.62 73 PRO A N 1
ATOM 587 C CA . PRO A 1 73 ? -2.612 8.825 9.547 1.00 93.62 73 PRO A CA 1
ATOM 588 C C . PRO A 1 73 ? -2.311 7.376 9.956 1.00 93.62 73 PRO A C 1
ATOM 590 O O . PRO A 1 73 ? -3.197 6.654 10.409 1.00 93.62 73 PRO A O 1
ATOM 593 N N . LEU A 1 74 ? -1.060 6.930 9.799 1.00 95.00 74 LEU A N 1
ATOM 594 C CA . LEU A 1 74 ? -0.626 5.585 10.161 1.00 95.00 74 LEU A CA 1
ATOM 595 C C . LEU A 1 74 ? -0.248 5.481 11.645 1.00 95.00 74 LEU A C 1
ATOM 597 O O . LEU A 1 74 ? -0.241 4.368 12.175 1.00 95.00 74 LEU A O 1
ATOM 601 N N . LEU A 1 75 ? 0.064 6.589 12.326 1.00 94.75 75 LEU A N 1
ATOM 602 C CA . LEU A 1 75 ? 0.567 6.620 13.709 1.00 94.75 75 LEU A CA 1
ATOM 603 C C . LEU A 1 75 ? -0.537 6.446 14.770 1.00 94.75 75 LEU A C 1
ATOM 605 O O . LEU A 1 75 ? -0.568 7.140 15.782 1.00 94.75 75 LEU A O 1
ATOM 609 N N . ILE A 1 76 ? -1.425 5.474 14.560 1.00 96.06 76 ILE A N 1
ATOM 610 C CA . ILE A 1 76 ? -2.462 5.063 15.512 1.00 96.06 76 ILE A CA 1
ATOM 611 C C . ILE A 1 76 ? -2.349 3.559 15.817 1.00 96.06 76 ILE A C 1
ATOM 613 O O . ILE A 1 76 ? -1.916 2.786 14.953 1.00 96.06 76 ILE A O 1
ATOM 617 N N . PRO A 1 77 ? -2.753 3.094 17.017 1.00 97.88 77 PRO A N 1
ATOM 618 C CA . PRO A 1 77 ? -2.833 1.667 17.311 1.00 97.88 77 PRO A CA 1
ATOM 619 C C . PRO A 1 77 ? -3.782 0.977 16.334 1.00 97.88 77 PRO A C 1
ATOM 621 O O . PRO A 1 77 ? -4.949 1.343 16.240 1.00 97.88 77 PRO A O 1
ATOM 624 N N . ARG A 1 78 ? -3.280 -0.024 15.612 1.00 96.81 78 ARG A N 1
ATOM 625 C CA . ARG A 1 78 ? -3.942 -0.625 14.442 1.00 96.81 78 ARG A CA 1
ATOM 626 C C . ARG A 1 78 ? -4.018 -2.148 14.542 1.00 96.81 78 ARG A C 1
ATOM 628 O O . ARG A 1 78 ? -3.675 -2.861 13.604 1.00 96.81 78 ARG A O 1
ATOM 635 N N . VAL A 1 79 ? -4.448 -2.640 15.703 1.00 95.56 79 VAL A N 1
ATOM 636 C CA . VAL A 1 79 ? -4.610 -4.077 15.997 1.00 95.56 79 VAL A CA 1
ATOM 637 C C . VAL A 1 79 ? -5.690 -4.690 15.095 1.00 95.56 79 VAL A C 1
ATOM 639 O O . VAL A 1 79 ? -6.712 -4.050 14.839 1.00 95.56 79 VAL A O 1
ATOM 642 N N . SER A 1 80 ? -5.487 -5.921 14.618 1.00 95.12 80 SER A N 1
ATOM 643 C CA . SER A 1 80 ? -6.437 -6.618 13.738 1.00 95.12 80 SER A CA 1
ATOM 644 C C . SER A 1 80 ? -7.853 -6.658 14.324 1.00 95.12 80 SER A C 1
ATOM 646 O O . SER A 1 80 ? -8.045 -6.991 15.494 1.00 95.12 80 SER A O 1
ATOM 648 N N . GLY A 1 81 ? -8.848 -6.325 13.499 1.00 91.12 81 GLY A N 1
ATOM 649 C CA . GLY A 1 81 ? -10.263 -6.288 13.888 1.00 91.12 81 GLY A CA 1
ATOM 650 C C . GLY A 1 81 ? -10.714 -5.018 14.620 1.00 91.12 81 GLY A C 1
ATOM 651 O O . GLY A 1 81 ? -11.880 -4.928 14.986 1.00 91.12 81 GLY A O 1
ATOM 652 N N . THR A 1 82 ? -9.831 -4.036 14.836 1.00 95.62 82 THR A N 1
ATOM 653 C CA . THR A 1 82 ? -10.214 -2.732 15.409 1.00 95.62 82 THR A CA 1
ATOM 654 C C . THR A 1 82 ? -10.629 -1.724 14.334 1.00 95.62 82 THR A C 1
ATOM 656 O O . THR A 1 82 ? -10.210 -1.805 13.176 1.00 95.62 82 THR A O 1
ATOM 659 N N . GLU A 1 83 ? -11.408 -0.714 14.728 1.00 97.19 83 GLU A N 1
ATOM 660 C CA . GLU A 1 83 ? -11.805 0.390 13.843 1.00 97.19 83 GLU A CA 1
ATOM 661 C C . GLU A 1 83 ? -10.585 1.156 13.305 1.00 97.19 83 GLU A C 1
ATOM 663 O O . GLU A 1 83 ? -10.513 1.469 12.120 1.00 97.19 83 GLU A O 1
ATOM 668 N N . ASN A 1 84 ? -9.572 1.389 14.143 1.00 98.12 84 ASN A N 1
ATOM 669 C CA . ASN A 1 84 ? -8.344 2.071 13.732 1.00 98.12 84 ASN A CA 1
ATOM 670 C C . ASN A 1 84 ? -7.569 1.304 12.654 1.00 98.12 84 ASN A C 1
ATOM 672 O O . ASN A 1 84 ? -7.011 1.914 11.745 1.00 98.12 84 ASN A O 1
ATOM 676 N N . ASN A 1 85 ? -7.544 -0.031 12.721 1.00 97.81 85 ASN A N 1
ATOM 677 C CA . ASN A 1 85 ? -6.959 -0.837 11.652 1.00 97.81 85 ASN A CA 1
ATOM 678 C C . ASN A 1 85 ? -7.730 -0.644 10.336 1.00 97.81 85 ASN A C 1
ATOM 680 O O . ASN A 1 85 ? -7.107 -0.455 9.295 1.00 97.81 85 ASN A O 1
ATOM 684 N N . THR A 1 86 ? -9.063 -0.586 10.398 1.00 96.94 86 THR A N 1
ATOM 685 C CA . THR A 1 86 ? -9.919 -0.312 9.230 1.00 96.94 86 THR A CA 1
ATOM 686 C C . THR A 1 86 ? -9.653 1.079 8.645 1.00 96.94 86 THR A C 1
ATOM 688 O O . THR A 1 86 ? -9.448 1.196 7.440 1.00 96.94 86 THR A O 1
ATOM 691 N N . LYS A 1 87 ? -9.526 2.115 9.488 1.00 97.88 87 LYS A N 1
ATOM 692 C CA . LYS A 1 87 ? -9.149 3.479 9.063 1.00 97.88 87 LYS A CA 1
ATOM 693 C C . LYS A 1 87 ? -7.819 3.498 8.307 1.00 97.88 87 LYS A C 1
ATOM 695 O O . LYS A 1 87 ? -7.715 4.105 7.244 1.00 97.88 87 LYS A O 1
ATOM 700 N N . VAL A 1 88 ? -6.811 2.789 8.819 1.00 97.94 88 VAL A N 1
ATOM 701 C CA . VAL A 1 88 ? -5.504 2.667 8.152 1.00 97.94 88 VAL A CA 1
ATOM 702 C C . VAL A 1 88 ? -5.622 1.925 6.818 1.00 97.94 88 VAL A C 1
ATOM 704 O O . VAL A 1 88 ? -5.025 2.350 5.829 1.00 97.94 88 VAL A O 1
ATOM 707 N N . GLN A 1 89 ? -6.403 0.843 6.755 1.00 97.88 89 GLN A N 1
ATOM 708 C CA . GLN A 1 89 ? -6.632 0.122 5.501 1.00 97.88 89 GLN A CA 1
ATOM 709 C C . GLN A 1 89 ? -7.280 1.020 4.439 1.00 97.88 89 GLN A C 1
ATOM 711 O O . GLN A 1 89 ? -6.835 1.046 3.290 1.00 97.88 89 GLN A O 1
ATOM 716 N N . GLU A 1 90 ? -8.326 1.758 4.812 1.00 97.56 90 GLU A N 1
ATOM 717 C CA . GLU A 1 90 ? -9.022 2.689 3.923 1.00 97.56 90 GLU A CA 1
ATOM 718 C C . GLU A 1 90 ? -8.096 3.788 3.421 1.00 97.56 90 GLU A C 1
ATOM 720 O O . GLU A 1 90 ? -8.065 4.038 2.217 1.00 97.56 90 GLU A O 1
ATOM 725 N N . TYR A 1 91 ? -7.283 4.354 4.312 1.00 97.25 91 TYR A N 1
ATOM 726 C CA . TYR A 1 91 ? -6.288 5.360 3.971 1.00 97.25 91 TYR A CA 1
ATOM 727 C C . TYR A 1 91 ? -5.263 4.863 2.939 1.00 97.25 91 TYR A C 1
ATOM 729 O O . TYR A 1 91 ? -5.000 5.530 1.935 1.00 97.25 91 TYR A O 1
ATOM 737 N N . ILE A 1 92 ? -4.701 3.666 3.138 1.00 97.44 92 ILE A N 1
ATOM 738 C CA . ILE A 1 92 ? -3.744 3.075 2.190 1.00 97.44 92 ILE A CA 1
ATOM 739 C C . ILE A 1 92 ? -4.432 2.828 0.841 1.00 97.44 92 ILE A C 1
ATOM 741 O O . ILE A 1 92 ? -3.907 3.205 -0.210 1.00 97.44 92 ILE A O 1
ATOM 745 N N . LYS A 1 93 ? -5.639 2.248 0.856 1.00 97.19 93 LYS A N 1
ATOM 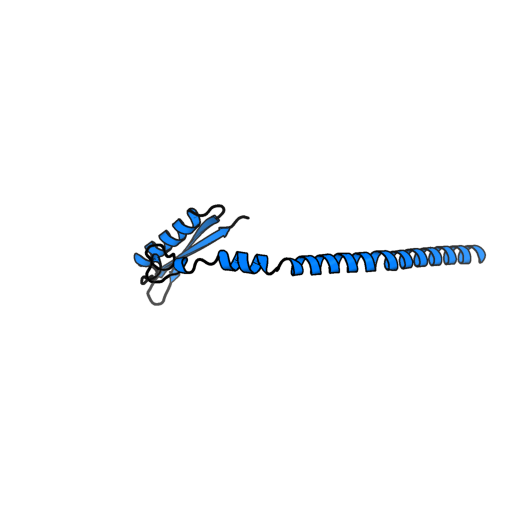746 C CA . LYS A 1 93 ? -6.427 1.993 -0.359 1.00 97.19 93 LYS A CA 1
ATOM 747 C C . LYS A 1 93 ? -6.726 3.278 -1.124 1.00 97.19 93 LYS A C 1
ATOM 749 O O . LYS A 1 93 ? -6.554 3.299 -2.340 1.00 97.19 93 LYS A O 1
ATOM 754 N N . SER A 1 94 ? -7.193 4.329 -0.448 1.00 96.56 94 SER A N 1
ATOM 755 C CA . SER A 1 94 ? -7.523 5.604 -1.090 1.00 96.56 94 SER A CA 1
ATOM 756 C C . SER A 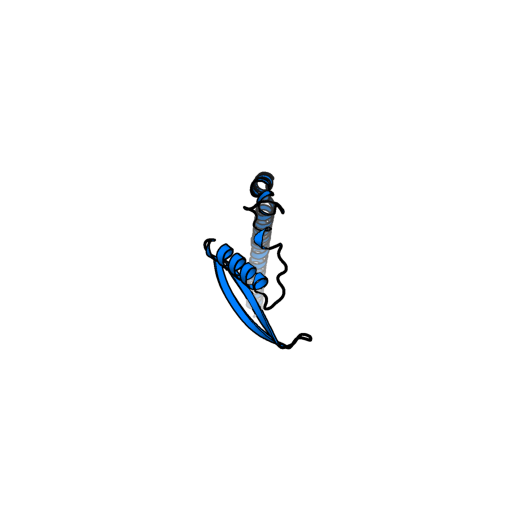1 94 ? -6.281 6.283 -1.654 1.00 96.56 94 SER A C 1
ATOM 758 O O . SER A 1 94 ? -6.346 6.836 -2.748 1.00 96.56 94 SER A O 1
ATOM 760 N N . THR A 1 95 ? -5.149 6.181 -0.952 1.00 95.69 95 THR A N 1
ATOM 761 C CA . THR A 1 95 ? -3.866 6.734 -1.402 1.00 95.69 95 THR A CA 1
ATOM 762 C C . THR A 1 95 ? -3.414 6.083 -2.705 1.00 95.69 95 THR A C 1
ATOM 764 O O . THR A 1 95 ? -3.121 6.785 -3.661 1.00 95.69 95 THR A O 1
ATOM 767 N N . PHE A 1 96 ? -3.418 4.753 -2.813 1.00 95.75 96 PHE A N 1
ATOM 768 C CA . PHE A 1 96 ? -3.017 4.107 -4.070 1.00 95.75 96 PHE A CA 1
ATOM 769 C C . PHE A 1 96 ? -4.038 4.285 -5.195 1.00 95.75 96 PHE A C 1
ATOM 771 O O . PHE A 1 96 ? -3.643 4.438 -6.345 1.00 95.75 96 PHE A O 1
ATOM 778 N N . LYS A 1 97 ? -5.340 4.323 -4.882 1.00 94.38 97 LYS A N 1
ATOM 779 C CA . LYS A 1 97 ? -6.386 4.586 -5.884 1.00 94.38 97 LYS A CA 1
ATOM 780 C C . LYS A 1 97 ? -6.342 6.005 -6.455 1.00 94.38 97 LYS A C 1
ATOM 782 O O . LYS A 1 97 ? -6.814 6.205 -7.570 1.00 94.38 97 LYS A O 1
ATOM 787 N N . SER A 1 98 ? -5.829 6.986 -5.710 1.00 94.31 98 SER A N 1
ATOM 788 C CA . SER A 1 98 ? -5.677 8.358 -6.211 1.00 94.31 98 SER A CA 1
ATOM 789 C C . SER A 1 98 ? -4.468 8.515 -7.142 1.00 94.31 98 SER A C 1
ATOM 791 O O . SER A 1 98 ? -4.424 9.446 -7.949 1.00 94.31 98 SER A O 1
ATOM 793 N N . LEU A 1 99 ? -3.504 7.593 -7.074 1.00 92.69 99 LEU A N 1
ATOM 794 C CA . LEU A 1 99 ? -2.350 7.548 -7.963 1.00 92.69 99 LEU A CA 1
ATOM 795 C C . LEU A 1 99 ? -2.715 6.870 -9.292 1.00 92.69 99 LEU A C 1
ATOM 797 O O . LEU A 1 99 ? -3.431 5.873 -9.340 1.00 92.69 99 LEU A O 1
ATOM 801 N N . LYS A 1 100 ? -2.181 7.389 -10.401 1.00 88.75 100 LYS A N 1
ATOM 802 C CA . LYS A 1 100 ? -2.390 6.793 -11.729 1.00 88.75 100 LYS A CA 1
ATOM 803 C C . LYS A 1 100 ? -1.627 5.470 -11.872 1.00 88.75 100 LYS A C 1
ATOM 805 O O . LYS A 1 100 ? -0.516 5.338 -11.359 1.00 88.75 100 LYS A O 1
ATOM 810 N N . SER A 1 101 ? -2.211 4.537 -12.626 1.00 92.44 101 SER A N 1
ATOM 811 C CA . SER A 1 101 ? -1.608 3.248 -13.015 1.00 92.44 101 SER A CA 1
ATOM 812 C C . SER A 1 101 ? -1.360 2.253 -11.873 1.00 92.44 101 SER A C 1
ATOM 814 O O . SER A 1 101 ? -0.525 1.362 -12.007 1.00 92.44 101 SER A O 1
ATOM 816 N N . TRP A 1 102 ? -2.085 2.379 -10.758 1.00 95.44 102 TRP A N 1
ATOM 817 C CA . TRP A 1 102 ? -2.098 1.374 -9.695 1.00 95.44 102 TRP A CA 1
ATOM 818 C C . TRP A 1 102 ? -3.422 0.616 -9.682 1.00 95.44 102 TRP A C 1
ATOM 820 O O . TRP A 1 102 ? -4.499 1.206 -9.608 1.00 95.44 102 TRP A O 1
ATOM 830 N N . VAL A 1 103 ? -3.334 -0.709 -9.699 1.00 95.38 103 VAL A N 1
ATOM 831 C CA . VAL A 1 103 ? -4.453 -1.619 -9.468 1.00 95.38 103 VAL A CA 1
ATOM 832 C C . VAL A 1 103 ? -4.378 -2.081 -8.017 1.00 95.38 103 VAL A C 1
ATOM 834 O O . VAL A 1 103 ? -3.384 -2.668 -7.596 1.00 95.38 103 VAL A O 1
ATOM 837 N N . VAL A 1 104 ? -5.421 -1.796 -7.235 1.00 96.38 104 VAL A N 1
ATOM 838 C CA . VAL A 1 104 ? -5.503 -2.182 -5.818 1.00 96.38 104 VAL A CA 1
ATOM 839 C C . VAL A 1 104 ? -6.465 -3.354 -5.668 1.00 96.38 104 VAL A C 1
ATOM 841 O O . VAL A 1 104 ? -7.655 -3.214 -5.952 1.00 96.38 104 VAL A O 1
ATOM 844 N N . SER A 1 105 ? -5.962 -4.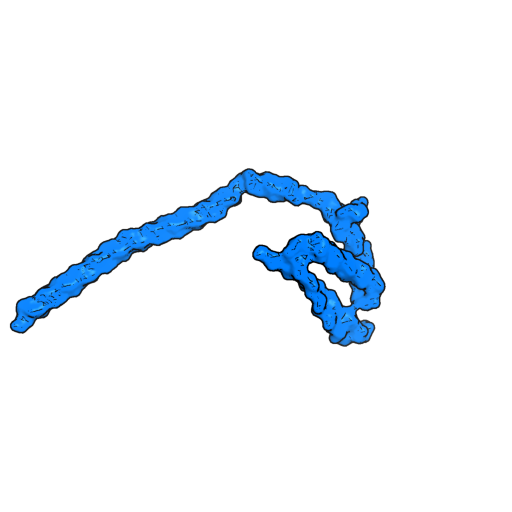480 -5.172 1.00 96.69 105 SER A N 1
ATOM 845 C CA . SER A 1 105 ? -6.737 -5.673 -4.820 1.00 96.69 105 SER A CA 1
ATOM 846 C C . SER A 1 105 ? -6.633 -5.964 -3.321 1.00 96.69 105 SER A C 1
ATOM 848 O O . SER A 1 105 ? -5.685 -5.540 -2.655 1.00 96.69 105 SER A O 1
ATOM 850 N N . LEU A 1 106 ? -7.652 -6.626 -2.774 1.00 97.62 106 LEU A N 1
ATOM 851 C CA . LEU A 1 106 ? -7.714 -7.002 -1.364 1.00 97.62 106 LEU A CA 1
ATOM 852 C C . LEU A 1 106 ? -7.759 -8.517 -1.266 1.00 97.62 106 LEU A C 1
ATOM 854 O O . LEU A 1 106 ? -8.576 -9.149 -1.930 1.00 97.62 106 LEU A O 1
ATOM 858 N N . ASP A 1 107 ? -6.923 -9.065 -0.401 1.00 98.06 107 ASP A N 1
ATOM 859 C CA . ASP A 1 107 ? -6.938 -10.476 -0.041 1.00 98.06 107 ASP A CA 1
ATOM 860 C C . ASP A 1 107 ? -7.369 -10.574 1.424 1.00 98.06 107 ASP A C 1
ATOM 862 O O . ASP A 1 107 ? -6.652 -10.148 2.328 1.00 98.06 107 ASP A O 1
ATOM 866 N N . THR A 1 108 ? -8.614 -11.004 1.634 1.00 97.31 108 THR A N 1
ATOM 867 C CA . THR A 1 108 ? -9.265 -11.045 2.949 1.00 97.31 108 THR A CA 1
ATOM 868 C C . THR A 1 108 ? -9.480 -12.487 3.362 1.00 97.31 108 THR A C 1
ATOM 870 O O . THR A 1 108 ? -10.124 -13.248 2.640 1.00 97.31 108 THR A O 1
ATOM 873 N N . PHE A 1 109 ? -8.987 -12.850 4.540 1.00 97.62 109 PHE A N 1
ATOM 874 C CA . PHE A 1 109 ? -9.115 -14.196 5.076 1.00 97.62 109 PHE A CA 1
ATOM 875 C C . PHE A 1 109 ? -9.285 -14.169 6.591 1.00 97.62 109 PHE A C 1
ATOM 877 O O . PHE A 1 109 ? -8.893 -13.236 7.287 1.00 97.62 109 PHE A O 1
ATOM 884 N N . THR A 1 110 ? -9.875 -15.236 7.113 1.00 97.81 110 THR A N 1
ATOM 885 C CA . THR A 1 110 ? -10.070 -15.425 8.547 1.00 97.81 110 THR A CA 1
ATOM 886 C C . THR A 1 110 ? -9.138 -16.522 9.041 1.00 97.81 110 THR A C 1
ATOM 888 O O . THR A 1 110 ? -9.002 -17.551 8.383 1.00 97.81 110 THR A O 1
ATOM 891 N N . ALA A 1 111 ? -8.487 -16.302 10.181 1.00 97.62 111 ALA A N 1
ATOM 892 C CA . ALA A 1 111 ? -7.583 -17.274 10.784 1.00 97.62 111 ALA A CA 1
ATOM 893 C C . ALA A 1 111 ? -7.745 -17.327 12.306 1.00 97.62 111 ALA A C 1
ATOM 895 O O . ALA A 1 111 ? -8.050 -16.320 12.955 1.00 97.62 111 ALA A O 1
ATOM 896 N N . ASP A 1 112 ? -7.511 -18.509 12.870 1.00 97.94 112 ASP A N 1
ATOM 897 C CA . ASP A 1 112 ? -7.507 -18.714 14.311 1.00 97.94 112 ASP A CA 1
ATOM 898 C C . ASP A 1 112 ? -6.220 -18.181 14.929 1.00 97.94 112 ASP A C 1
ATOM 900 O O . ASP A 1 112 ? -5.113 -18.403 14.438 1.00 97.94 112 ASP A O 1
ATOM 904 N N . THR A 1 113 ? -6.375 -17.453 16.028 1.00 96.31 113 THR A N 1
ATOM 905 C CA . THR A 1 113 ? -5.265 -16.897 16.798 1.00 96.31 113 THR A CA 1
ATOM 906 C C . THR A 1 113 ? -5.423 -17.289 18.266 1.00 96.31 113 THR A C 1
ATOM 908 O O . THR A 1 113 ? -6.532 -17.626 18.691 1.00 96.31 113 THR A O 1
ATOM 911 N N . PRO A 1 114 ? -4.371 -17.171 19.095 1.00 97.44 114 PRO A N 1
ATOM 912 C CA . PRO A 1 114 ? -4.504 -17.343 20.544 1.00 97.44 114 PRO A CA 1
ATOM 913 C C . PRO A 1 114 ? -5.539 -16.408 21.198 1.00 97.44 114 PRO A C 1
ATOM 915 O O . PRO A 1 114 ? -5.992 -16.672 22.304 1.00 97.44 114 PRO A O 1
ATOM 918 N N . LEU A 1 115 ? -5.929 -15.321 20.519 1.00 94.56 115 LEU A N 1
ATOM 919 C CA . LEU A 1 115 ? -6.950 -14.361 20.956 1.00 94.56 115 LEU A CA 1
ATOM 920 C C . LEU A 1 115 ? -8.315 -14.600 20.276 1.00 94.56 115 LEU A C 1
ATOM 922 O O . LEU A 1 115 ? -9.139 -13.683 20.189 1.00 94.56 115 LEU A O 1
ATOM 926 N N . GLY A 1 116 ? -8.531 -15.808 19.750 1.00 95.69 116 GLY A N 1
ATOM 927 C CA . GLY A 1 116 ? -9.705 -16.205 18.980 1.00 95.69 116 GLY A CA 1
ATOM 928 C C . GLY A 1 116 ? -9.560 -15.963 17.478 1.00 95.69 116 GLY A C 1
ATOM 929 O O . GLY A 1 116 ? -8.538 -15.478 16.990 1.00 95.69 116 GLY A O 1
ATOM 930 N N . THR A 1 117 ? -10.603 -16.305 16.734 1.00 96.62 117 THR A N 1
ATOM 931 C CA . THR A 1 117 ? -10.669 -16.131 15.283 1.00 96.62 117 THR A CA 1
ATOM 932 C C . THR A 1 117 ? -10.650 -14.643 14.904 1.00 96.62 117 THR A C 1
ATOM 934 O O . THR A 1 117 ? -11.403 -13.837 15.458 1.00 96.62 117 THR A O 1
ATOM 937 N N . LYS A 1 118 ? -9.771 -14.254 13.972 1.00 96.81 118 LYS A N 1
ATOM 938 C CA . LYS A 1 118 ? -9.600 -12.867 13.504 1.00 96.81 118 LYS A CA 1
ATOM 939 C C . LYS A 1 118 ? -9.652 -12.782 11.983 1.00 96.81 118 LYS A C 1
ATOM 941 O O . LYS A 1 118 ? -9.186 -13.679 11.288 1.00 96.81 118 LYS A O 1
ATOM 946 N N . ASN A 1 119 ? -10.185 -11.666 11.488 1.00 96.50 119 ASN A N 1
ATOM 947 C CA . ASN A 1 119 ? -10.137 -11.308 10.075 1.00 96.50 119 ASN A CA 1
ATOM 948 C C . ASN A 1 119 ? -8.846 -10.536 9.765 1.00 96.50 119 ASN A C 1
ATOM 950 O O . ASN A 1 119 ? -8.463 -9.629 10.511 1.00 96.50 119 ASN A O 1
ATOM 954 N N . PHE A 1 120 ? -8.213 -10.879 8.652 1.00 97.38 120 PHE A N 1
ATOM 955 C CA . PHE A 1 120 ? -7.003 -10.265 8.130 1.00 97.38 120 PHE A CA 1
ATOM 956 C C . PHE A 1 120 ? -7.253 -9.814 6.697 1.00 97.38 120 PHE A C 1
ATOM 958 O O . PHE A 1 120 ? -7.891 -10.521 5.921 1.00 97.38 120 PHE A O 1
ATOM 965 N N . THR A 1 121 ? -6.716 -8.648 6.345 1.00 97.94 121 THR A N 1
ATOM 966 C CA . THR A 1 121 ? -6.836 -8.093 4.997 1.00 97.94 121 THR A CA 1
ATOM 967 C C . THR A 1 121 ? -5.476 -7.617 4.520 1.00 97.94 121 THR A C 1
ATOM 969 O O . THR A 1 121 ? -4.938 -6.631 5.027 1.00 97.94 121 THR A O 1
ATOM 972 N N . ASN A 1 122 ? -4.937 -8.294 3.514 1.00 98.12 122 ASN A N 1
ATOM 973 C CA . ASN A 1 122 ? -3.783 -7.838 2.762 1.00 98.12 122 ASN A CA 1
ATOM 974 C C . ASN A 1 122 ? -4.244 -6.833 1.699 1.00 98.12 122 ASN A C 1
ATOM 976 O O . ASN A 1 122 ? -5.219 -7.068 0.982 1.00 98.12 122 ASN A O 1
ATOM 980 N N . ILE A 1 123 ? -3.533 -5.711 1.579 1.00 98.06 123 ILE A N 1
ATOM 981 C CA . ILE A 1 123 ? -3.738 -4.732 0.506 1.00 98.06 123 ILE A CA 1
ATOM 982 C C . ILE A 1 123 ? -2.612 -4.922 -0.502 1.00 98.06 123 ILE A C 1
ATOM 984 O O . ILE A 1 123 ? -1.446 -4.703 -0.178 1.00 98.06 123 ILE A O 1
ATOM 988 N N . ILE A 1 124 ? -2.962 -5.315 -1.721 1.00 97.62 124 ILE A N 1
ATOM 989 C CA . ILE A 1 124 ? -2.010 -5.587 -2.795 1.00 97.62 124 ILE A CA 1
ATOM 990 C C . ILE A 1 124 ? -2.176 -4.490 -3.844 1.00 97.62 124 ILE A C 1
ATOM 992 O O . ILE A 1 124 ? -3.179 -4.442 -4.558 1.00 97.62 124 ILE A O 1
ATOM 996 N N . ALA A 1 125 ? -1.202 -3.584 -3.908 1.00 96.88 125 ALA A N 1
ATOM 997 C CA . ALA A 1 125 ? -1.130 -2.541 -4.922 1.00 96.88 125 ALA A CA 1
ATOM 998 C C . ALA A 1 125 ? -0.121 -2.956 -6.000 1.00 96.88 125 ALA A C 1
ATOM 1000 O O . ALA A 1 125 ? 1.075 -3.066 -5.733 1.00 96.88 125 ALA A O 1
ATOM 1001 N N . THR A 1 126 ? -0.603 -3.184 -7.218 1.00 96.44 126 THR A N 1
ATOM 1002 C CA . THR A 1 126 ? 0.210 -3.576 -8.373 1.00 96.44 126 THR A CA 1
ATOM 1003 C C . THR A 1 126 ? 0.243 -2.428 -9.367 1.00 96.44 126 THR A C 1
ATOM 1005 O O . THR A 1 126 ? -0.804 -1.936 -9.785 1.00 96.44 126 THR A O 1
ATOM 1008 N N . LYS A 1 127 ? 1.443 -1.983 -9.743 1.00 93.81 127 LYS A N 1
ATOM 1009 C CA . LYS A 1 127 ? 1.622 -0.982 -10.794 1.00 93.81 127 LYS A CA 1
ATOM 1010 C C . LYS A 1 127 ? 1.790 -1.691 -12.134 1.00 93.81 127 LYS A C 1
ATOM 1012 O O . LYS A 1 127 ? 2.703 -2.504 -12.251 1.00 93.81 127 LYS A O 1
ATOM 1017 N N . ASP A 1 128 ? 0.945 -1.369 -13.108 1.00 79.12 128 ASP A N 1
ATOM 1018 C CA . ASP A 1 128 ? 1.118 -1.811 -14.498 1.00 79.12 128 ASP A CA 1
ATOM 1019 C C . ASP A 1 128 ? 1.806 -0.668 -15.278 1.00 79.12 128 ASP A C 1
ATOM 1021 O O . ASP A 1 128 ? 1.209 0.412 -15.389 1.00 79.12 128 ASP A O 1
ATOM 1025 N N . PRO A 1 129 ? 3.100 -0.812 -15.638 1.00 59.88 129 PRO A N 1
ATOM 1026 C CA . PRO A 1 129 ? 3.938 0.265 -16.172 1.00 59.88 129 PRO A CA 1
ATOM 1027 C C . PRO A 1 129 ? 3.636 0.664 -17.621 1.00 59.88 129 PRO A C 1
ATOM 1029 O O . PRO A 1 129 ? 3.373 -0.223 -18.460 1.00 59.88 129 PRO A O 1
#

Secondary structure (DSSP, 8-state):
-HHHHHHHHHHHHHHHHHHHHHHHHHHHHHHHHHHHHHHHHHHT--HHHHHHHHHH--GGGG-TT-TT-SSGGG-S---TTSHHHHHHHHHHHHHHHHSTTEEEEEEEEEEEETTEEEEEEEEEEEE--

Organism: NCBI:txid64517

=== Feature glossary ===
The record interleaves many kinds of information about one protein. Here is each kind framed as the question it answers.

Q: What known structures does this most resemble?
A: Structural nearest neighbors (via Foldseek easy-search vs the PDB). Reported per hit: target PDB id, E-value, and alignment TM-score. A TM-score above ~0.5 is the conventional threshold for 'same fold'.

Q: Where is each backbone atom in 3D?
A: The mmCIF table is the protein's shape written out atom by atom. For each backbone N, Cα, C, and carbonyl O, it records an (x, y, z) coordinate triple in Å plus the residue type, chain letter, and residue number.

Q: What are the backbone torsion angles?
A: The φ/ψ torsion pair specifies the backbone conformation at each residue. φ rotates about the N–Cα bond, ψ about the Cα–C bond. Steric clashes forbid most of the (φ, ψ) plane — the allowed regions (α-helix basin, β-sheet basin, left-handed helix) are the Ramachandran-allowed regions.

Q: Which residues are buried vs exposed?
A: Solvent-accessible surface area (SASA) is the area in Å² traced out by the centre of a 1.4 Å probe sphere (a water molecule) rolled over the protein's van der Waals surface (Shrake–Rupley / Lee–Richards construction). Buried residues have near-zero SASA; fully exposed residues can exceed 200 Å². The total SASA scales roughly with the number of surface residues.

Q: How confident is the AlphaFold model at each residue?
A: pLDDT is the predicted lDDT-Cα score: AlphaFold's confidence that the local environment of each residue (all inter-atomic distances within 15 Å) is correctly placed. It is a per-residue number between 0 and 100, with higher meaning more reliable.

Q: What does the local fold look like, residue by residue?
A: 3Di is Foldseek's structural alphabet. Each residue is assigned one of twenty discrete states based on how its Cα sits relative to its spatial (not sequential) neighbors. Aligning 3Di strings finds structural homologs roughly as well as full 3D superposition, but orders of magnitude faster.

Q: How big and how compact is the whole molecule?
A: Radius of gyration (Rg) is the root-mean-square distance of Cα atoms from their centroid — a single number for overall size and compactness. A globular domain of N residues has Rg ≈ 2.2·N^0.38 Å; an extended or disordered chain has a much larger Rg. The Cα contact count is the n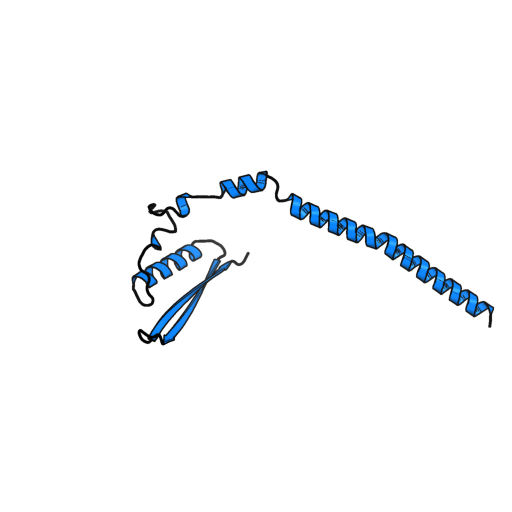umber of residue pairs whose Cα atoms are within 8 Å and are more than four positions apart in sequence — a standard proxy for tertiary packing density. The bounding box is the smallest axis-aligned box enclosing all Cα atoms.

Q: Which residues are in helices, strands, or loops?
A: DSSP 8-state secondary structure assigns each residue one of H (α-helix), G (3₁₀-helix), I (π-helix), E (extended β-strand), B (isolated β-bridge), T (hydrogen-bonded turn), S (bend), or '-' (coil). The assignment is computed from backbone hydrogen-bond geometry via the Kabsch–Sander algorithm.

Q: How mobile is each atom in the crystal?
A: Crystallographic B-factors measure how much each atom's electron density is smeared out, in Å². They rise in mobile loops and surface residues and fall in the buried interior. In AlphaFold models this column is repurposed to hold pLDDT instead.

Q: What if only a Cα trace is available?
A: P-SEA three-state annotation labels each residue as helix, strand, or coil based purely on the geometry of the Cα trace. It serves as a fallback when the full backbone (and thus DSSP) is unavailable.

Q: What family and function is it annotated with?
A: Database cross-references. InterPro integrates a dozen domain/family signature databases into unified entries with residue-range hits. GO terms attach function/process/location labels with evidence codes. CATH codes position the fold in a four-level structural taxonomy. Organism is the NCBI-taxonomy species name.

Q: Are the domains correctly placed relative to each other?
A: Predicted Aligned Error (PAE) is an AlphaFold confidence matrix: entry (i, j) is the expected error in the position of residue j, in ångströms, when the prediction is superimposed on the true structure at residue i. Low PAE within a block of residues means that block is internally rigid and well-predicted; high PAE between two blocks means their relative placement is uncertain even if each block individually is confident.

Q: What do the diagnostic plots show?
A: Three diagnostic plots accompany the record. The Cα contact map visualizes the tertiary structure as a 2D adjacency matrix (8 Å cutoff, sequence-local contacts suppressed). The Ramachandran plot shows the distribution of backbone (φ, ψ) torsions, with points in the α and β basins reflecting secondary structure content. The PAE plot shows AlphaFold's inter-residue confidence as a color matrix.

Q: What is the amino-acid chain?
A: Primary structure: the covalent order of the twenty standard amino acids along the backbone. Two proteins with the same sequence will (almost always) fold to the same structure; two with 30% identity often share a fold but not the details.

Q: What do the rendered images show?
A: The six renders are orthographic views along the three Cartesian axes in both directions. Representation (cartoon, sticks, or surface) and color scheme (sequence-rainbow or by-chain) vary across proteins so the training set covers all the common visualization conventions.